Protein AF-A0A2T4JG70-F1 (afdb_monomer_lite)

Radius of gyration: 33.85 Å; chains: 1; bounding box: 83×35×74 Å

Foldseek 3Di:
DDDDDPPPDDLVVVCVVVVHDSVLVVQLVVCCVVPVCCSDPCSVVVVVVVVVVVVVVVVVVVVVVVVVVVVVVVVVVVVVVVVPPPPPDPPPDPPDDD

pLDDT: mean 76.73, std 17.86, range [35.38, 98.12]

Secondary structure (DSSP, 8-state):
------TT--THHHHHHTT--HHHHHHHHHHHHH-TTTSSTTHHHHHHHHHHHHHHHHHHHHHHHHHHHHHHHHHHHHHHHHHTS-------------

InterPro domains:
  IPR009057 Homedomain-like superfamily [SSF46689] (7-79)

Organism: NCBI:txid1188249

Sequence (98 aa):
REAGDGSGVAVAQPACDLDVAESVLRRRIRELTATPAVAFPGNEQLRADLAEISALKKEVARLRAERDILKRAAALIWRQSQASAPSCQQSRRVGIFM

Structure (mmCIF, N/CA/C/O backbone):
data_AF-A0A2T4JG70-F1
#
_entry.id   AF-A0A2T4JG70-F1
#
loop_
_atom_site.group_PDB
_atom_site.id
_atom_site.type_symbol
_atom_site.label_atom_id
_atom_site.label_alt_id
_atom_site.label_comp_id
_atom_site.label_asym_id
_atom_site.label_entity_id
_atom_site.label_seq_id
_atom_site.pdbx_PDB_ins_code
_atom_site.Cartn_x
_atom_site.Cartn_y
_atom_site.Cartn_z
_atom_site.occupancy
_atom_site.B_iso_or_equiv
_atom_site.auth_seq_id
_atom_site.auth_comp_id
_atom_site.auth_asym_id
_atom_site.auth_atom_id
_atom_site.pdbx_PDB_model_num
ATOM 1 N N . ARG A 1 1 ? 26.644 -29.660 -7.444 1.00 41.84 1 ARG A N 1
ATOM 2 C CA . ARG A 1 1 ? 25.327 -29.024 -7.683 1.00 41.84 1 ARG A CA 1
ATOM 3 C C . ARG A 1 1 ? 25.603 -27.902 -8.667 1.00 41.84 1 ARG A C 1
ATOM 5 O O . ARG A 1 1 ? 26.208 -26.915 -8.277 1.00 41.84 1 ARG A O 1
ATOM 12 N N . GLU A 1 2 ? 25.359 -28.171 -9.943 1.00 35.38 2 GLU A N 1
ATOM 13 C CA . GLU A 1 2 ? 25.734 -27.315 -11.069 1.00 35.38 2 GLU A CA 1
ATOM 14 C C . GLU A 1 2 ? 24.768 -26.132 -11.183 1.00 35.38 2 GLU A C 1
ATOM 16 O O . GLU A 1 2 ? 23.557 -26.310 -11.064 1.00 35.38 2 GLU A O 1
ATOM 21 N N . ALA A 1 3 ? 25.308 -24.937 -11.409 1.00 39.12 3 ALA A N 1
ATOM 22 C CA . ALA A 1 3 ? 24.571 -23.786 -11.912 1.00 39.12 3 ALA A CA 1
ATOM 23 C C . ALA A 1 3 ? 25.238 -23.404 -13.237 1.00 39.12 3 ALA A C 1
ATOM 25 O O . ALA A 1 3 ? 26.276 -22.746 -13.248 1.00 39.12 3 ALA A O 1
ATOM 26 N N . GLY A 1 4 ? 24.698 -23.921 -14.340 1.00 41.75 4 GLY A N 1
ATOM 27 C CA . GLY A 1 4 ? 25.112 -23.547 -15.687 1.00 41.75 4 GLY A CA 1
ATOM 28 C C . GLY A 1 4 ? 24.551 -22.172 -16.033 1.00 41.75 4 GLY A C 1
ATOM 29 O O . GLY A 1 4 ? 23.361 -22.038 -16.302 1.00 41.75 4 GLY A O 1
ATOM 30 N N . ASP A 1 5 ? 25.409 -21.159 -15.988 1.00 49.59 5 ASP A N 1
ATOM 31 C CA . ASP A 1 5 ? 25.195 -19.839 -16.582 1.00 49.59 5 ASP A CA 1
ATOM 32 C C . ASP A 1 5 ? 25.307 -19.972 -18.114 1.00 49.59 5 ASP A C 1
ATOM 34 O O . ASP A 1 5 ? 26.302 -20.502 -18.617 1.00 49.59 5 ASP A O 1
ATOM 38 N N . GLY A 1 6 ? 24.265 -19.547 -18.838 1.00 51.28 6 GLY A N 1
ATOM 39 C CA . GLY A 1 6 ? 24.032 -19.688 -20.285 1.00 51.28 6 GLY A CA 1
ATOM 40 C C . GLY A 1 6 ? 25.001 -18.914 -21.187 1.00 51.28 6 GLY A C 1
ATOM 41 O O . GLY A 1 6 ? 24.601 -18.182 -22.092 1.00 51.28 6 GLY A O 1
ATOM 42 N N . SER A 1 7 ? 26.292 -19.106 -20.966 1.00 57.25 7 SER A N 1
ATOM 43 C CA . SER A 1 7 ? 27.409 -18.495 -21.675 1.00 57.25 7 SER A CA 1
ATOM 44 C C . SER A 1 7 ? 27.722 -19.253 -22.970 1.00 57.25 7 SER A C 1
ATOM 46 O O . SER A 1 7 ? 28.709 -19.969 -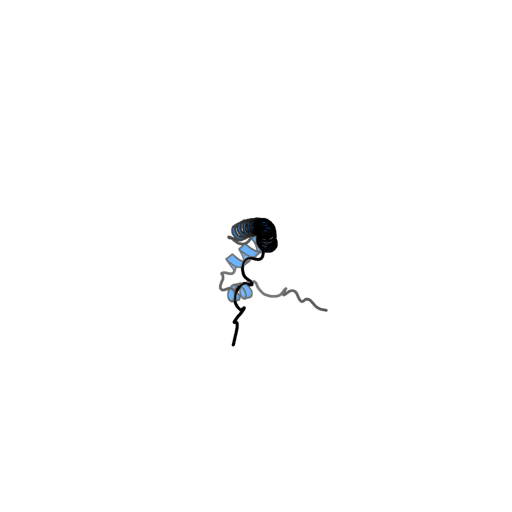23.096 1.00 57.25 7 SER A O 1
ATOM 48 N N . GLY A 1 8 ? 26.854 -19.109 -23.968 1.00 52.53 8 GLY A N 1
ATOM 49 C CA . GLY A 1 8 ? 27.113 -19.668 -25.301 1.00 52.53 8 GLY A CA 1
ATOM 50 C C . GLY A 1 8 ? 26.121 -19.267 -26.384 1.00 52.53 8 GLY A C 1
ATOM 51 O O . GLY A 1 8 ? 26.165 -19.809 -27.484 1.00 52.53 8 GLY A O 1
ATOM 52 N N . VAL A 1 9 ? 25.209 -18.343 -26.088 1.00 62.78 9 VAL A N 1
ATOM 53 C CA . VAL A 1 9 ? 24.157 -17.958 -27.022 1.00 62.78 9 VAL A CA 1
ATOM 54 C C . VAL A 1 9 ? 24.582 -16.690 -27.761 1.00 62.78 9 VAL A C 1
ATOM 56 O O . VAL A 1 9 ? 24.861 -15.661 -27.147 1.00 62.78 9 VAL A O 1
ATOM 59 N N . ALA A 1 10 ? 24.646 -16.762 -29.093 1.00 75.25 10 ALA A N 1
ATOM 60 C CA . ALA A 1 10 ? 24.867 -15.586 -29.929 1.00 75.25 10 ALA A CA 1
ATOM 61 C C . ALA A 1 10 ? 23.778 -14.542 -29.643 1.00 75.25 10 ALA A C 1
ATOM 63 O O . ALA A 1 10 ? 22.606 -14.894 -29.557 1.00 75.25 10 ALA A O 1
ATOM 64 N N . VAL A 1 11 ? 24.147 -13.259 -29.545 1.00 76.62 11 VAL A N 1
ATOM 65 C CA . VAL A 1 11 ? 23.227 -12.144 -29.214 1.00 76.62 11 VAL A CA 1
ATOM 66 C C . VAL A 1 11 ? 22.010 -12.082 -30.154 1.00 76.62 11 VAL A C 1
ATOM 68 O O . VAL A 1 11 ? 20.961 -11.570 -29.772 1.00 76.62 11 VAL A O 1
ATOM 71 N N . ALA A 1 12 ? 22.122 -12.673 -31.344 1.00 79.06 12 ALA A N 1
ATOM 72 C CA . ALA A 1 12 ? 21.026 -12.882 -32.279 1.00 79.06 12 ALA A CA 1
ATOM 73 C C . ALA A 1 12 ? 19.853 -13.690 -31.694 1.00 79.06 12 ALA A C 1
ATOM 75 O O . ALA A 1 12 ? 18.710 -13.311 -31.911 1.00 79.06 12 ALA A O 1
ATOM 76 N N . GLN A 1 13 ? 20.097 -14.759 -30.930 1.00 80.94 13 GLN A N 1
ATOM 77 C CA . GLN A 1 13 ? 19.013 -15.616 -30.439 1.00 80.94 13 GLN A CA 1
ATOM 78 C C . GLN A 1 13 ? 18.159 -14.909 -29.372 1.00 80.94 13 GLN A C 1
ATOM 80 O O . GLN A 1 13 ? 16.954 -14.822 -29.581 1.00 80.94 13 GLN A O 1
ATOM 85 N N . PRO A 1 14 ? 18.721 -14.281 -28.315 1.00 85.19 14 PRO A N 1
ATOM 86 C CA . PRO A 1 14 ? 17.906 -13.525 -27.369 1.00 85.19 14 PRO A CA 1
ATOM 87 C C . PRO A 1 14 ? 17.266 -12.282 -28.002 1.00 85.19 14 PRO A C 1
ATOM 89 O O . PRO A 1 14 ? 16.219 -11.841 -27.545 1.00 85.19 14 PRO A O 1
ATOM 92 N N . ALA A 1 15 ? 17.875 -11.698 -29.042 1.00 86.12 15 ALA A N 1
ATOM 93 C CA . ALA A 1 15 ? 17.265 -10.604 -29.797 1.00 86.12 15 ALA A CA 1
ATOM 94 C C . ALA A 1 15 ? 16.005 -11.074 -30.545 1.00 86.12 15 ALA A C 1
ATOM 96 O O . ALA A 1 15 ? 14.976 -10.408 -30.471 1.00 86.12 15 ALA A O 1
ATOM 97 N N . CYS A 1 16 ? 16.066 -12.244 -31.189 1.00 86.62 16 CYS A N 1
ATOM 98 C CA . CYS A 1 16 ? 14.913 -12.882 -31.824 1.00 86.62 16 CYS A CA 1
ATOM 99 C C . CYS A 1 16 ? 13.846 -13.307 -30.804 1.00 86.62 16 CYS A C 1
ATOM 101 O O . CYS A 1 16 ? 12.671 -13.031 -31.015 1.00 86.62 16 CYS A O 1
ATOM 103 N N . ASP A 1 17 ? 14.239 -13.932 -29.691 1.00 88.75 17 ASP A N 1
ATOM 104 C CA . ASP A 1 17 ? 13.307 -14.407 -28.657 1.00 88.75 17 ASP A CA 1
ATOM 105 C C . ASP A 1 17 ? 12.531 -13.250 -27.998 1.00 88.75 17 ASP A C 1
ATOM 107 O O . ASP A 1 17 ? 11.382 -13.411 -27.590 1.00 88.75 17 ASP A O 1
ATOM 111 N N . LEU A 1 18 ? 13.162 -12.076 -27.891 1.00 86.00 18 LEU A N 1
ATOM 112 C CA . LEU A 1 18 ? 12.572 -10.857 -27.330 1.00 86.00 18 LEU A CA 1
ATOM 113 C C . LEU A 1 18 ? 11.922 -9.949 -28.388 1.00 86.00 18 LEU A C 1
ATOM 115 O O . LEU A 1 18 ? 11.420 -8.889 -28.018 1.00 86.00 18 LEU A O 1
ATOM 119 N N . ASP A 1 19 ? 11.954 -10.334 -29.668 1.00 86.62 19 ASP A N 1
ATOM 120 C CA . ASP A 1 19 ? 11.496 -9.536 -30.816 1.00 86.62 19 ASP A CA 1
ATOM 121 C C . ASP A 1 19 ? 12.056 -8.096 -30.816 1.00 86.62 19 ASP A C 1
ATOM 123 O O . ASP A 1 19 ? 11.360 -7.100 -31.021 1.00 86.62 19 ASP A O 1
ATOM 127 N N . VAL A 1 20 ? 13.354 -7.963 -30.526 1.00 88.00 20 VAL A N 1
ATOM 128 C CA . VAL A 1 20 ? 14.069 -6.680 -30.522 1.00 88.00 20 VAL A CA 1
ATOM 129 C C . VAL A 1 20 ? 15.249 -6.714 -31.479 1.00 88.00 20 VAL A C 1
ATOM 131 O O . VAL A 1 20 ? 15.923 -7.726 -31.644 1.00 88.00 20 VAL A O 1
ATOM 134 N N . ALA A 1 21 ? 15.573 -5.567 -32.075 1.00 89.81 21 ALA A N 1
ATOM 135 C CA . ALA A 1 21 ? 16.770 -5.461 -32.898 1.00 89.81 21 ALA A CA 1
ATOM 136 C C . ALA A 1 21 ? 18.036 -5.770 -32.075 1.00 89.81 21 ALA A C 1
ATOM 138 O O . ALA A 1 21 ? 18.230 -5.243 -30.976 1.00 89.81 21 ALA A O 1
ATOM 139 N N . GLU A 1 22 ? 18.950 -6.558 -32.646 1.00 88.31 22 GLU A N 1
ATOM 140 C CA . GLU A 1 22 ? 20.204 -6.951 -31.992 1.00 88.31 22 GLU A CA 1
ATOM 141 C C . GLU A 1 22 ? 21.035 -5.733 -31.542 1.00 88.31 22 GLU A C 1
ATOM 143 O O . GLU A 1 22 ? 21.689 -5.754 -30.500 1.00 88.31 22 GLU A O 1
ATOM 148 N N . SER A 1 23 ? 20.967 -4.626 -32.288 1.00 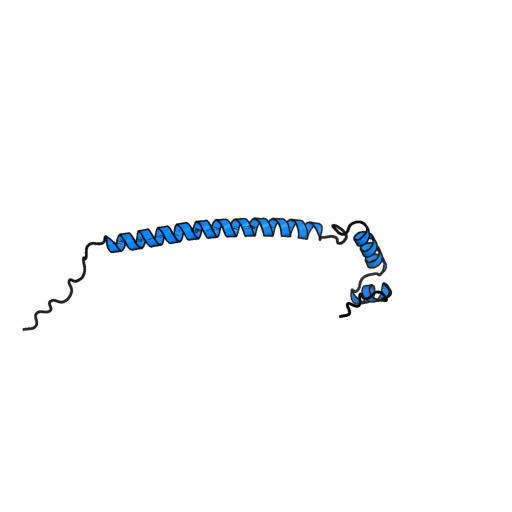89.19 23 SER A N 1
ATOM 149 C CA . SER A 1 23 ? 21.612 -3.355 -31.942 1.00 89.19 23 SER A CA 1
ATOM 150 C C . SER A 1 23 ? 21.087 -2.754 -30.632 1.00 89.19 23 SER A C 1
ATOM 152 O O . SER A 1 23 ? 21.875 -2.217 -29.852 1.00 89.19 23 SER A O 1
ATOM 154 N N . VAL A 1 24 ? 19.786 -2.887 -30.351 1.00 87.25 24 VAL A N 1
ATOM 155 C CA . VAL A 1 24 ? 19.152 -2.443 -29.100 1.00 87.25 24 VAL A CA 1
ATOM 156 C C . VAL A 1 24 ? 19.617 -3.316 -27.943 1.00 87.25 24 VAL A C 1
ATOM 158 O O . VAL A 1 24 ? 19.973 -2.789 -26.890 1.00 87.25 24 VAL A O 1
ATOM 161 N N . LEU A 1 25 ? 19.678 -4.633 -28.148 1.00 87.88 25 LEU A N 1
ATOM 162 C CA . LEU A 1 25 ? 20.153 -5.562 -27.128 1.00 87.88 25 LEU A CA 1
ATOM 163 C C . LEU A 1 25 ? 21.640 -5.338 -26.814 1.00 87.88 25 LEU A C 1
ATOM 165 O O . LEU A 1 25 ? 22.006 -5.205 -25.650 1.00 87.88 25 LEU A O 1
ATOM 169 N N . ARG A 1 26 ? 22.494 -5.183 -27.834 1.00 87.88 26 ARG A N 1
ATOM 170 C CA . ARG A 1 26 ? 23.920 -4.848 -27.663 1.00 87.88 26 ARG A CA 1
ATOM 171 C C . ARG A 1 26 ? 24.117 -3.512 -26.949 1.00 87.88 26 ARG A C 1
ATOM 173 O O . ARG A 1 26 ? 25.000 -3.406 -26.100 1.00 87.88 26 ARG A O 1
ATOM 180 N N . ARG A 1 27 ? 23.312 -2.495 -27.279 1.00 87.06 27 ARG A N 1
ATOM 181 C CA . ARG A 1 27 ? 23.337 -1.198 -26.589 1.00 87.06 27 ARG A CA 1
ATOM 182 C C . ARG A 1 27 ? 22.977 -1.360 -25.111 1.00 87.06 27 ARG A C 1
ATOM 184 O O . ARG A 1 27 ? 23.750 -0.926 -24.267 1.00 87.06 27 ARG A O 1
ATOM 191 N N . ARG A 1 28 ? 21.887 -2.066 -24.803 1.00 84.25 28 ARG A N 1
ATOM 192 C CA . ARG A 1 28 ? 21.460 -2.336 -23.421 1.00 84.25 28 ARG A CA 1
ATOM 193 C C . ARG A 1 28 ? 22.484 -3.145 -22.630 1.00 84.25 28 ARG A C 1
ATOM 195 O O . ARG A 1 28 ? 22.727 -2.827 -21.477 1.00 84.25 28 ARG A O 1
ATOM 202 N N . ILE A 1 29 ? 23.134 -4.142 -23.236 1.00 85.12 29 ILE A N 1
ATOM 203 C CA . ILE A 1 29 ? 24.218 -4.901 -22.587 1.00 85.12 29 ILE A CA 1
ATOM 204 C C . ILE A 1 29 ? 25.371 -3.966 -22.193 1.00 85.12 29 ILE A C 1
ATOM 206 O O . ILE A 1 29 ? 25.890 -4.062 -21.085 1.00 85.12 29 ILE A O 1
ATOM 210 N N . ARG A 1 30 ? 25.752 -3.022 -23.063 1.00 84.00 30 ARG A N 1
ATOM 211 C CA . ARG A 1 30 ? 26.787 -2.022 -22.744 1.00 84.00 30 ARG A CA 1
ATOM 212 C C . ARG A 1 30 ? 26.343 -1.074 -21.629 1.00 84.00 30 ARG A C 1
ATOM 214 O O . ARG A 1 30 ? 27.127 -0.803 -20.724 1.00 84.00 30 ARG A O 1
ATOM 221 N N . GLU A 1 31 ? 25.101 -0.599 -21.682 1.00 81.12 31 GLU A N 1
ATOM 222 C CA . GLU A 1 31 ? 24.509 0.271 -20.657 1.00 81.12 31 GLU A CA 1
ATOM 223 C C . GLU A 1 31 ? 24.395 -0.445 -19.299 1.00 81.12 31 GLU A C 1
ATOM 225 O O . GLU A 1 31 ? 24.688 0.160 -18.273 1.00 81.12 31 GLU A O 1
ATOM 230 N N . LEU A 1 32 ? 24.070 -1.743 -19.280 1.00 79.38 32 LEU A N 1
ATOM 231 C CA . LEU A 1 32 ? 24.031 -2.580 -18.072 1.00 79.38 32 LEU A CA 1
ATOM 232 C C . LEU A 1 32 ? 25.400 -2.697 -17.406 1.00 79.38 32 LEU A C 1
ATOM 234 O O . LEU A 1 32 ? 25.500 -2.549 -16.190 1.00 79.38 32 LEU A O 1
ATOM 238 N N . THR A 1 33 ? 26.449 -2.929 -18.195 1.00 77.25 33 THR A N 1
ATOM 239 C CA . THR A 1 33 ? 27.819 -3.041 -17.678 1.00 77.25 33 THR A CA 1
ATOM 240 C C . THR A 1 33 ? 28.361 -1.694 -17.194 1.00 77.25 33 THR A C 1
ATOM 242 O O . THR A 1 33 ? 29.108 -1.651 -16.221 1.00 77.25 33 THR A O 1
ATOM 245 N N 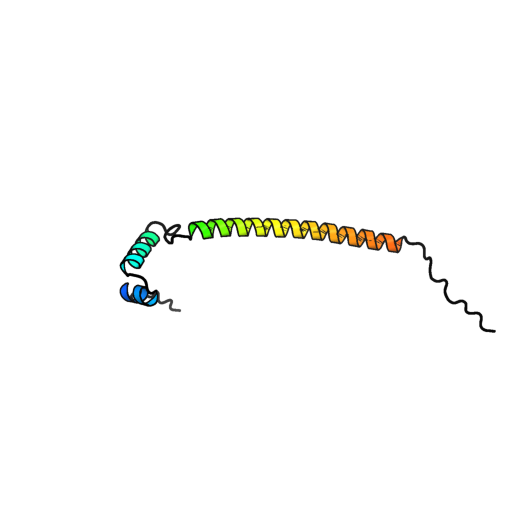. ALA A 1 34 ? 27.988 -0.588 -17.848 1.00 76.88 34 ALA A N 1
ATOM 246 C CA . ALA A 1 34 ? 28.459 0.752 -17.498 1.00 76.88 34 ALA A CA 1
ATOM 247 C C . ALA A 1 34 ? 27.669 1.397 -16.347 1.00 76.88 34 ALA A C 1
ATOM 249 O O . ALA A 1 34 ? 28.232 2.114 -15.521 1.00 76.88 34 ALA A O 1
ATOM 250 N N . THR A 1 35 ? 26.352 1.205 -16.295 1.00 70.69 35 THR A N 1
ATOM 251 C CA . THR A 1 35 ? 25.466 1.838 -15.311 1.00 70.69 35 THR A CA 1
ATOM 252 C C . THR A 1 35 ?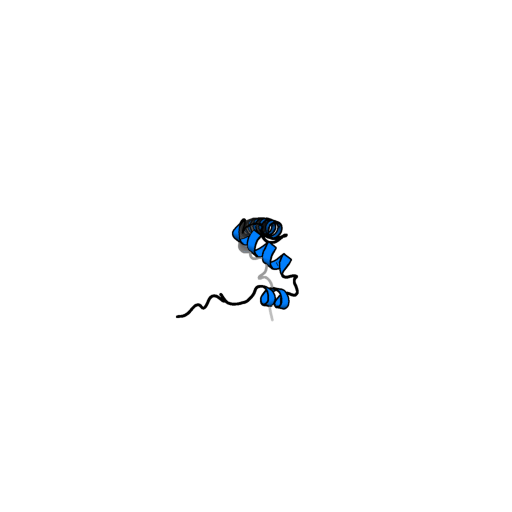 24.241 0.951 -15.066 1.00 70.69 35 THR A C 1
ATOM 254 O O . THR A 1 35 ? 23.153 1.221 -15.584 1.00 70.69 35 THR A O 1
ATOM 257 N N . PRO A 1 36 ? 24.360 -0.090 -14.219 1.00 65.94 36 PRO A N 1
ATOM 258 C CA . PRO A 1 36 ? 23.276 -1.052 -14.004 1.00 65.94 36 PRO A CA 1
ATOM 259 C C . PRO A 1 36 ? 22.003 -0.406 -13.433 1.00 65.94 36 PRO A C 1
ATOM 261 O O . PRO A 1 36 ? 20.913 -0.951 -13.575 1.00 65.94 36 PRO A O 1
ATOM 264 N N . ALA A 1 37 ? 22.122 0.776 -12.816 1.00 62.22 37 ALA A N 1
ATOM 265 C CA . ALA A 1 37 ? 21.003 1.510 -12.232 1.00 62.22 37 ALA A CA 1
ATOM 266 C C . ALA A 1 37 ? 20.049 2.156 -13.260 1.00 62.22 37 ALA A C 1
ATOM 268 O O . ALA A 1 37 ? 18.893 2.383 -12.914 1.00 62.22 37 ALA A O 1
ATOM 269 N N . VAL A 1 38 ? 20.504 2.448 -14.486 1.00 62.09 38 VAL A N 1
ATOM 270 C CA . VAL A 1 38 ? 19.739 3.218 -15.502 1.00 62.09 38 VAL A CA 1
ATOM 271 C C . VAL A 1 38 ? 19.631 2.464 -16.836 1.00 62.09 38 VAL A C 1
ATOM 273 O O . VAL A 1 38 ? 19.016 2.925 -17.788 1.00 62.09 38 VAL A O 1
ATOM 276 N N . ALA A 1 39 ? 20.185 1.256 -16.918 1.00 62.44 39 ALA A N 1
ATOM 277 C CA . ALA A 1 39 ? 20.311 0.506 -18.166 1.00 62.44 39 ALA A CA 1
ATOM 278 C C . ALA A 1 39 ? 18.989 0.087 -18.844 1.00 62.44 39 ALA A C 1
ATOM 280 O O . ALA A 1 39 ? 18.996 -0.451 -19.952 1.00 62.44 39 ALA A O 1
ATOM 281 N N . PHE A 1 40 ? 17.850 0.340 -18.194 1.00 62.12 40 PHE A N 1
ATOM 282 C CA . PHE A 1 40 ? 16.534 0.238 -18.804 1.00 62.12 40 PHE A CA 1
ATOM 283 C C . PHE A 1 40 ? 15.781 1.561 -18.621 1.00 62.12 40 PHE A C 1
ATOM 285 O O . PHE A 1 40 ? 15.574 1.975 -17.475 1.00 62.12 40 PHE A O 1
ATOM 292 N N . PRO A 1 41 ? 15.324 2.207 -19.711 1.00 63.44 41 PRO A N 1
ATOM 293 C CA . PRO A 1 41 ? 14.474 3.385 -19.601 1.00 63.44 41 PRO A CA 1
ATOM 294 C C . PRO A 1 41 ? 13.200 3.009 -18.829 1.00 63.44 41 PRO A C 1
ATOM 296 O O . PRO A 1 41 ? 12.492 2.083 -19.221 1.00 63.44 41 PRO A O 1
ATOM 299 N N . GLY A 1 42 ? 12.951 3.688 -17.705 1.00 65.00 42 GLY A N 1
ATOM 300 C CA . GLY A 1 42 ? 11.818 3.426 -16.804 1.00 65.00 42 GLY A CA 1
ATOM 301 C C . GLY A 1 42 ? 12.165 2.747 -15.471 1.00 65.00 42 GLY A C 1
ATOM 302 O O . GLY A 1 42 ? 11.366 2.820 -14.541 1.00 65.00 42 GLY A O 1
ATOM 303 N N . ASN A 1 43 ? 13.361 2.166 -15.305 1.00 62.94 43 ASN A N 1
ATOM 304 C CA . ASN A 1 43 ? 13.773 1.595 -14.008 1.00 62.94 43 ASN A CA 1
ATOM 305 C C . ASN A 1 43 ? 13.943 2.655 -12.914 1.00 62.94 43 ASN A C 1
ATOM 307 O O . ASN A 1 43 ? 13.704 2.398 -11.735 1.00 62.94 43 ASN A O 1
ATOM 311 N N . GLU A 1 44 ? 14.351 3.852 -13.309 1.00 60.56 44 GLU A N 1
ATOM 312 C CA . GLU A 1 44 ? 14.459 5.010 -12.429 1.00 60.56 44 GLU A CA 1
ATOM 313 C C . GLU A 1 44 ? 13.093 5.463 -11.893 1.00 60.56 44 GLU A C 1
ATOM 315 O O . GLU A 1 44 ? 12.975 5.713 -10.692 1.00 60.56 44 GLU A O 1
ATOM 320 N N . GLN A 1 45 ? 12.042 5.420 -12.723 1.00 63.25 45 GLN A N 1
ATOM 321 C CA . GLN A 1 45 ? 10.663 5.637 -12.278 1.00 63.25 45 GLN A CA 1
ATOM 322 C C . GLN A 1 45 ? 10.207 4.523 -11.326 1.00 63.25 45 GLN A C 1
ATOM 324 O O . GLN A 1 45 ? 9.763 4.810 -10.220 1.00 63.25 45 GLN A O 1
ATOM 329 N N . LEU A 1 46 ? 10.429 3.251 -11.685 1.00 66.12 46 LEU A N 1
ATOM 330 C CA . LEU A 1 46 ? 10.074 2.113 -10.827 1.00 66.12 46 LEU A CA 1
ATOM 331 C C . LEU A 1 46 ? 10.751 2.185 -9.451 1.00 66.12 46 LEU A C 1
ATOM 333 O O . LEU A 1 46 ? 10.162 1.797 -8.446 1.00 66.12 46 LEU A O 1
ATOM 337 N N . ARG A 1 47 ? 11.986 2.688 -9.369 1.00 68.69 47 ARG A N 1
ATOM 338 C CA . ARG A 1 47 ? 12.700 2.831 -8.095 1.00 68.69 47 ARG A CA 1
ATOM 339 C C . ARG A 1 47 ? 12.130 3.957 -7.230 1.00 68.69 47 ARG A C 1
ATOM 341 O O . ARG A 1 47 ? 12.062 3.783 -6.011 1.00 68.69 47 ARG A O 1
ATOM 348 N N . ALA A 1 48 ? 11.723 5.072 -7.836 1.00 73.88 48 ALA A N 1
ATOM 349 C CA . ALA A 1 48 ? 11.021 6.148 -7.139 1.00 73.88 48 ALA A CA 1
ATOM 350 C C . ALA A 1 48 ? 9.651 5.668 -6.630 1.00 73.88 48 ALA A C 1
ATOM 352 O O . ALA A 1 48 ? 9.365 5.795 -5.438 1.00 73.88 48 ALA A O 1
ATOM 353 N N . ASP A 1 49 ? 8.883 4.991 -7.484 1.00 78.62 49 ASP A N 1
ATOM 354 C CA . ASP A 1 49 ? 7.583 4.415 -7.137 1.00 78.62 49 ASP A CA 1
ATOM 355 C C . ASP A 1 49 ? 7.721 3.384 -6.000 1.00 78.62 49 ASP A C 1
ATOM 357 O O . ASP A 1 49 ? 6.939 3.369 -5.051 1.00 78.62 49 ASP A O 1
ATOM 361 N N . LEU A 1 50 ? 8.762 2.541 -6.022 1.00 82.94 50 LEU A N 1
ATOM 362 C CA . LEU A 1 50 ? 9.043 1.584 -4.946 1.00 82.94 50 LEU A CA 1
ATOM 363 C C . LEU A 1 50 ? 9.401 2.268 -3.619 1.00 82.94 50 LEU A C 1
ATOM 365 O O . LEU A 1 50 ? 9.002 1.782 -2.553 1.00 82.94 50 LEU A O 1
ATOM 369 N N . ALA A 1 51 ? 10.138 3.382 -3.659 1.00 84.38 51 ALA A N 1
ATOM 370 C CA . ALA A 1 51 ? 10.443 4.168 -2.468 1.00 84.38 51 ALA A CA 1
ATOM 371 C C . ALA A 1 51 ? 9.161 4.770 -1.870 1.00 84.38 51 ALA A C 1
ATOM 373 O O . ALA A 1 51 ? 8.933 4.637 -0.663 1.00 84.38 51 ALA A O 1
ATOM 374 N N . GLU A 1 52 ? 8.287 5.325 -2.708 1.00 88.19 52 GLU A N 1
ATOM 375 C CA . GLU A 1 52 ? 6.990 5.864 -2.299 1.00 88.19 52 GLU A CA 1
ATOM 376 C C . GLU A 1 52 ? 6.075 4.769 -1.733 1.00 88.19 52 GLU A C 1
ATOM 378 O O . GLU A 1 52 ? 5.558 4.906 -0.625 1.00 88.19 52 GLU A O 1
ATOM 383 N N . ILE A 1 53 ? 5.972 3.616 -2.402 1.00 92.88 53 ILE A N 1
ATOM 384 C CA . ILE A 1 53 ? 5.233 2.447 -1.901 1.00 92.88 53 ILE A CA 1
ATOM 385 C C . ILE A 1 53 ? 5.748 2.030 -0.519 1.00 92.88 53 ILE A C 1
ATOM 387 O O . ILE A 1 53 ? 4.958 1.677 0.362 1.00 92.88 53 ILE A O 1
ATOM 391 N N . SER A 1 54 ? 7.065 2.052 -0.299 1.00 92.00 54 SER A N 1
ATOM 392 C CA . SER A 1 54 ? 7.643 1.697 0.998 1.00 92.00 54 SER A CA 1
ATOM 393 C C . SER A 1 54 ? 7.281 2.704 2.099 1.00 92.00 54 SER A C 1
ATOM 395 O O . SER A 1 54 ? 6.987 2.292 3.223 1.00 92.00 54 SER A O 1
ATOM 397 N N . ALA A 1 55 ? 7.245 4.002 1.780 1.00 94.88 55 ALA A N 1
ATOM 398 C CA . ALA A 1 55 ? 6.835 5.058 2.701 1.00 94.88 55 ALA A CA 1
ATOM 399 C C . ALA A 1 55 ? 5.338 4.953 3.028 1.00 94.88 55 ALA A C 1
ATOM 401 O O . ALA A 1 55 ? 4.961 4.913 4.199 1.00 94.88 55 ALA A O 1
ATOM 402 N N . LEU A 1 56 ? 4.496 4.774 2.009 1.00 97.06 56 LEU A N 1
ATOM 403 C CA . LEU A 1 56 ? 3.055 4.582 2.165 1.00 97.06 56 LEU A CA 1
ATOM 404 C C . LEU A 1 56 ? 2.732 3.351 3.019 1.00 97.06 56 LEU A C 1
ATOM 406 O O . LEU A 1 56 ? 1.877 3.414 3.899 1.00 97.06 56 LEU A O 1
ATOM 410 N N . LYS A 1 57 ? 3.448 2.235 2.833 1.00 97.12 57 LYS A N 1
ATOM 411 C CA . LYS A 1 57 ? 3.284 1.039 3.678 1.00 97.12 57 LYS A CA 1
ATOM 412 C C . LYS A 1 57 ? 3.602 1.314 5.151 1.00 97.12 57 LYS A C 1
ATOM 414 O O . LYS A 1 57 ? 2.904 0.786 6.017 1.00 97.12 57 LYS A O 1
ATOM 419 N N . LYS A 1 58 ? 4.617 2.136 5.444 1.00 96.94 58 LYS A N 1
ATOM 420 C CA . LYS A 1 58 ? 4.955 2.542 6.821 1.00 96.94 58 LYS A CA 1
ATOM 421 C C . LYS A 1 58 ? 3.863 3.418 7.428 1.00 96.94 58 LYS A C 1
ATOM 423 O O . LYS A 1 58 ? 3.438 3.147 8.549 1.00 96.94 58 LYS A O 1
ATOM 428 N N . GLU A 1 59 ? 3.354 4.396 6.681 1.00 97.06 59 GLU A N 1
ATOM 429 C CA . GLU A 1 59 ? 2.249 5.245 7.142 1.00 97.06 59 GLU A CA 1
ATOM 430 C C . GLU A 1 59 ? 0.976 4.435 7.391 1.00 97.06 59 GLU A C 1
ATOM 432 O O . GLU A 1 59 ? 0.351 4.561 8.441 1.00 97.06 59 GLU A O 1
ATOM 437 N N . VAL A 1 60 ? 0.625 3.514 6.492 1.00 98.00 60 VAL A N 1
ATOM 438 C CA . VAL A 1 60 ? -0.526 2.621 6.689 1.00 98.00 60 VAL A CA 1
ATOM 439 C C . VAL A 1 60 ? -0.351 1.753 7.937 1.00 98.00 60 VAL A C 1
ATOM 441 O O . VAL A 1 60 ? -1.317 1.549 8.673 1.00 98.00 60 VAL A O 1
ATOM 444 N N . ALA A 1 61 ? 0.856 1.248 8.204 1.00 97.44 61 ALA A N 1
ATOM 445 C CA . ALA A 1 61 ? 1.130 0.483 9.417 1.00 97.44 61 ALA A CA 1
ATOM 446 C C . ALA A 1 61 ? 0.958 1.341 10.683 1.00 97.44 61 ALA A C 1
ATOM 448 O O . ALA A 1 61 ? 0.281 0.909 11.619 1.00 97.44 61 ALA A O 1
ATOM 449 N N . ARG A 1 62 ? 1.490 2.571 10.683 1.00 97.25 62 ARG A N 1
ATOM 450 C CA . ARG A 1 62 ? 1.332 3.539 11.780 1.00 97.25 62 ARG A CA 1
ATOM 451 C C . ARG A 1 62 ? -0.141 3.864 12.038 1.00 97.25 62 ARG A C 1
ATOM 453 O O . ARG A 1 62 ? -0.626 3.687 13.153 1.00 97.25 62 ARG A O 1
ATOM 460 N N . LEU A 1 63 ? -0.875 4.248 10.996 1.00 97.94 63 LEU A N 1
ATOM 461 C CA . LEU A 1 63 ? -2.291 4.612 11.091 1.00 97.94 63 LEU A CA 1
ATOM 462 C C . LEU A 1 63 ? -3.166 3.438 11.549 1.00 97.94 63 LEU A C 1
ATOM 464 O O . LEU A 1 63 ? -4.112 3.616 12.316 1.00 97.94 63 LEU A O 1
ATOM 468 N N . ARG A 1 64 ? -2.856 2.209 11.118 1.00 97.38 64 ARG A N 1
ATOM 469 C CA . ARG A 1 64 ? -3.560 1.011 11.600 1.00 97.38 64 ARG A CA 1
ATOM 470 C C . ARG A 1 64 ? -3.339 0.786 13.094 1.00 97.38 64 ARG A C 1
ATOM 472 O O . ARG A 1 64 ? -4.309 0.468 13.780 1.00 97.38 64 ARG A O 1
ATOM 479 N N . ALA A 1 65 ? -2.117 0.986 13.588 1.00 97.31 65 ALA A N 1
ATOM 480 C CA . ALA A 1 65 ? -1.813 0.873 15.011 1.00 97.31 65 ALA A CA 1
ATOM 481 C C . ALA A 1 65 ? -2.583 1.915 15.840 1.00 97.31 65 ALA A C 1
ATOM 483 O O . ALA A 1 65 ? -3.220 1.560 16.832 1.00 97.31 65 ALA A O 1
ATOM 484 N N . GLU A 1 66 ? -2.612 3.174 15.394 1.00 97.62 66 GLU A N 1
ATOM 485 C CA . GLU A 1 66 ? -3.396 4.242 16.033 1.00 97.62 66 GLU A CA 1
ATOM 486 C C . GLU A 1 66 ? -4.890 3.896 16.079 1.00 97.62 66 GLU A C 1
ATOM 488 O O . GLU A 1 66 ? -5.523 3.950 17.138 1.00 97.62 66 GLU A O 1
ATOM 493 N N . ARG A 1 67 ? -5.451 3.439 14.952 1.00 98.12 67 ARG A N 1
ATOM 494 C CA . ARG A 1 67 ? -6.851 3.003 14.869 1.00 98.12 67 ARG A CA 1
ATOM 495 C C . ARG A 1 67 ? -7.144 1.850 15.826 1.00 98.12 67 ARG A C 1
ATOM 497 O O . ARG A 1 67 ? -8.211 1.820 16.438 1.00 98.12 67 ARG A O 1
ATOM 504 N N . ASP A 1 68 ? -6.234 0.890 15.956 1.00 97.38 68 ASP A N 1
ATOM 505 C CA . ASP A 1 68 ? -6.400 -0.242 16.867 1.00 97.38 68 ASP A CA 1
ATOM 506 C C . ASP A 1 68 ? -6.382 0.183 18.341 1.00 97.38 68 ASP A C 1
ATOM 508 O O . ASP A 1 68 ? -7.172 -0.350 19.123 1.00 97.38 68 ASP A O 1
ATOM 512 N N . ILE A 1 69 ? -5.554 1.161 18.723 1.00 97.19 69 ILE A N 1
ATOM 513 C CA . ILE A 1 69 ? -5.556 1.737 20.079 1.00 97.19 69 ILE A CA 1
ATOM 514 C C . ILE A 1 69 ? -6.913 2.378 20.374 1.00 97.19 69 ILE A C 1
ATOM 516 O O . ILE A 1 69 ? -7.557 2.038 21.370 1.00 97.19 69 ILE A O 1
ATOM 520 N N . LEU A 1 70 ? -7.389 3.244 19.477 1.00 97.25 70 LEU A N 1
ATOM 521 C CA . LEU A 1 70 ? -8.675 3.923 19.640 1.00 97.25 70 LEU A CA 1
ATOM 522 C C . LEU A 1 70 ? -9.838 2.928 19.701 1.00 97.25 70 LEU A C 1
ATOM 524 O O . LEU A 1 70 ? -10.728 3.053 20.540 1.00 97.25 70 LEU A O 1
ATOM 528 N N . LYS A 1 71 ? -9.802 1.880 18.871 1.00 97.88 71 LYS A N 1
ATOM 529 C CA . LYS A 1 71 ? -10.808 0.813 18.884 1.00 97.88 71 LYS A CA 1
ATOM 530 C C . LYS A 1 71 ? -10.832 0.060 20.218 1.00 97.88 71 LYS A C 1
ATOM 532 O O . LYS A 1 71 ? -11.913 -0.233 20.727 1.00 97.88 71 LYS A O 1
ATOM 537 N N . ARG A 1 72 ? -9.666 -0.249 20.798 1.00 97.19 72 ARG A N 1
ATOM 538 C CA . ARG A 1 72 ? -9.572 -0.888 22.124 1.00 97.19 72 ARG A CA 1
ATOM 539 C C . ARG A 1 72 ? -10.121 0.026 23.219 1.00 97.19 72 ARG A C 1
ATOM 541 O O . ARG A 1 72 ? -10.889 -0.444 24.054 1.00 97.19 72 ARG A O 1
ATOM 548 N N . ALA A 1 73 ? -9.782 1.316 23.187 1.00 97.31 73 ALA A N 1
ATOM 549 C CA . ALA A 1 73 ? -10.288 2.297 24.144 1.00 97.31 73 ALA A CA 1
ATOM 550 C C . ALA A 1 73 ? -11.820 2.419 24.081 1.00 97.31 73 ALA A C 1
ATOM 552 O O . ALA A 1 73 ? -12.491 2.296 25.104 1.00 97.31 73 ALA A O 1
ATOM 553 N N . ALA A 1 74 ? -12.387 2.557 22.879 1.00 96.81 74 ALA A N 1
ATOM 554 C CA . ALA A 1 74 ? -13.834 2.624 22.680 1.00 96.81 74 ALA A CA 1
ATOM 555 C C . ALA A 1 74 ? -14.555 1.370 23.208 1.00 96.81 74 ALA A C 1
ATOM 557 O O . ALA A 1 74 ? -15.583 1.478 23.874 1.00 96.81 74 ALA A O 1
ATOM 558 N N . ALA A 1 75 ? -13.992 0.180 22.973 1.00 96.12 75 ALA A N 1
ATOM 559 C CA . ALA A 1 75 ? -14.554 -1.070 23.483 1.00 96.12 75 ALA A CA 1
ATOM 560 C C . ALA A 1 75 ? -14.550 -1.143 25.023 1.00 96.12 75 ALA A C 1
ATOM 562 O O . ALA A 1 75 ? -15.498 -1.663 25.613 1.00 96.12 75 ALA A O 1
ATOM 563 N N . LEU A 1 76 ? -13.510 -0.619 25.683 1.00 95.25 76 LEU A N 1
ATOM 564 C CA . LEU A 1 76 ? -13.457 -0.545 27.146 1.00 95.25 76 LEU A CA 1
ATOM 565 C C . LEU A 1 76 ? -14.502 0.427 27.695 1.00 95.25 76 LEU A C 1
ATOM 567 O O . LEU A 1 76 ? -15.223 0.069 28.622 1.00 95.25 76 LEU A O 1
ATOM 571 N N . ILE A 1 77 ? -14.621 1.614 27.097 1.00 94.00 77 ILE A N 1
ATOM 572 C CA . ILE A 1 77 ? -15.603 2.630 27.500 1.00 94.00 77 ILE A CA 1
ATOM 573 C C . ILE A 1 77 ? -17.028 2.077 27.369 1.00 94.00 77 ILE A C 1
ATOM 575 O O . ILE A 1 77 ? -17.815 2.168 28.307 1.00 94.00 77 ILE A O 1
ATOM 579 N N . TRP A 1 78 ? -17.339 1.424 26.246 1.00 94.00 78 TRP A N 1
ATOM 580 C CA . TRP A 1 78 ? -18.646 0.801 26.017 1.00 94.00 78 TRP A CA 1
ATOM 581 C C . TRP A 1 78 ? -18.958 -0.332 27.006 1.00 94.00 78 TRP A C 1
ATOM 583 O O . TRP A 1 78 ? -20.098 -0.510 27.432 1.00 94.00 78 TRP A O 1
ATOM 593 N N . ARG A 1 79 ? -17.951 -1.118 27.400 1.00 91.38 79 ARG A N 1
ATOM 594 C CA . ARG A 1 79 ? -18.129 -2.158 28.421 1.00 91.38 79 ARG A CA 1
ATOM 595 C C . ARG A 1 79 ? -18.399 -1.550 29.797 1.00 91.38 79 ARG A C 1
ATOM 597 O O . ARG A 1 79 ? -19.268 -2.039 30.512 1.00 91.38 79 ARG A O 1
ATOM 604 N N . GLN A 1 80 ? -17.665 -0.501 30.166 1.00 90.50 80 GLN A N 1
ATOM 605 C CA . GLN A 1 80 ? -17.842 0.180 31.449 1.00 90.50 80 GLN A CA 1
ATOM 606 C C . GLN A 1 80 ? -19.218 0.839 31.555 1.00 90.50 80 GLN A C 1
ATOM 608 O O . GLN A 1 80 ? -19.848 0.718 32.600 1.00 90.50 80 GLN A O 1
ATOM 613 N N . SER A 1 81 ? -19.721 1.451 30.478 1.00 87.94 81 SER A N 1
ATOM 614 C CA . SER A 1 81 ? -21.051 2.073 30.478 1.00 87.94 81 SER A CA 1
ATOM 615 C C . SER A 1 81 ? -22.202 1.076 30.656 1.00 87.94 81 SER A C 1
ATOM 617 O O . SER A 1 81 ? -23.251 1.448 31.172 1.00 87.94 81 SER A O 1
ATOM 619 N N . GLN A 1 82 ? -22.023 -0.192 30.273 1.00 79.25 82 GLN A N 1
ATOM 620 C CA . GLN A 1 82 ? -22.997 -1.252 30.562 1.00 79.25 82 GLN A CA 1
ATOM 621 C C . GLN A 1 82 ? -22.867 -1.821 31.970 1.00 79.25 82 GLN A C 1
ATOM 623 O O . GLN A 1 82 ? -23.874 -2.168 32.573 1.00 79.25 82 GLN A O 1
ATOM 628 N N . ALA A 1 83 ? -21.645 -1.926 32.497 1.00 73.94 83 ALA A N 1
ATOM 629 C CA . ALA A 1 83 ? -21.420 -2.401 33.861 1.00 73.94 83 ALA A CA 1
ATOM 630 C C . ALA A 1 83 ? -21.924 -1.403 34.920 1.00 73.94 83 ALA A C 1
ATOM 632 O O . ALA A 1 83 ? -22.281 -1.813 36.021 1.00 73.94 83 ALA A O 1
ATOM 633 N N . SER A 1 84 ? -21.962 -0.108 34.592 1.00 62.88 84 SER A N 1
ATOM 634 C CA . SER A 1 84 ? -22.498 0.953 35.450 1.00 62.88 84 SER A CA 1
ATOM 635 C C . SER A 1 84 ? -23.969 1.288 35.190 1.00 62.88 84 SER A C 1
ATOM 637 O O . SER A 1 84 ? -24.525 2.135 35.892 1.00 62.88 84 SER A O 1
ATOM 639 N N . ALA A 1 85 ? -24.622 0.635 34.222 1.00 55.91 85 ALA A N 1
ATOM 640 C CA . ALA A 1 85 ? -26.063 0.752 34.075 1.00 55.91 85 ALA A CA 1
ATOM 641 C C . ALA A 1 85 ? -26.723 0.100 35.305 1.00 55.91 85 ALA A C 1
ATOM 643 O O . ALA A 1 85 ? -26.494 -1.090 35.548 1.00 55.91 85 ALA A O 1
ATOM 644 N N . PRO A 1 86 ? -27.527 0.834 36.103 1.00 58.97 86 PRO A N 1
ATOM 645 C CA . PRO A 1 86 ? -28.305 0.202 37.154 1.00 58.97 86 PRO A CA 1
ATOM 646 C C . PRO A 1 86 ? -29.181 -0.860 36.495 1.00 58.97 86 PRO A C 1
ATOM 648 O O . PRO A 1 86 ? -29.733 -0.629 35.418 1.00 58.97 86 PRO A O 1
ATOM 651 N N . SER A 1 87 ? -29.279 -2.022 37.132 1.00 59.41 87 SER A N 1
ATOM 652 C CA . SER A 1 87 ? -30.142 -3.142 36.767 1.00 59.41 87 SER A CA 1
ATOM 653 C C . SER A 1 87 ? -31.614 -2.710 36.663 1.00 59.41 87 SER A C 1
ATOM 655 O O . SER A 1 87 ? -32.444 -2.998 37.514 1.00 59.41 87 SER A O 1
ATOM 657 N N . CYS A 1 88 ? -31.974 -2.018 35.589 1.00 53.81 88 CYS A N 1
ATOM 658 C CA . CYS A 1 88 ? -33.332 -1.626 35.265 1.00 53.81 88 CYS A CA 1
ATOM 659 C C . CYS A 1 88 ? -33.744 -2.395 34.015 1.00 53.81 88 CYS A C 1
ATOM 661 O O . CYS A 1 88 ? -33.761 -1.851 32.918 1.00 53.81 88 CYS A O 1
ATOM 663 N N . GLN A 1 89 ? -33.971 -3.698 34.191 1.00 50.09 89 GLN A N 1
ATOM 664 C CA . GLN A 1 89 ? -35.037 -4.488 33.558 1.00 50.09 89 GLN A CA 1
ATOM 665 C C . GLN A 1 89 ? -34.803 -5.985 33.805 1.00 50.09 89 GLN A C 1
ATOM 667 O O . GLN A 1 89 ? -34.552 -6.767 32.898 1.00 50.09 89 GLN A O 1
ATOM 672 N N . GLN A 1 90 ? -34.988 -6.400 35.059 1.00 50.09 90 GLN A N 1
ATOM 673 C CA . GLN A 1 90 ? -35.531 -7.728 35.354 1.00 50.09 90 GLN A CA 1
ATOM 674 C C . GLN A 1 90 ? -36.862 -7.555 36.103 1.00 50.09 90 GLN A C 1
ATOM 676 O O . GLN A 1 90 ? -37.104 -8.144 37.146 1.00 50.09 90 GLN A O 1
ATOM 681 N N . SER A 1 91 ? -37.734 -6.694 35.573 1.00 52.09 91 SER A N 1
ATOM 682 C CA . SER A 1 91 ? -39.139 -6.615 35.977 1.00 52.09 91 SER A CA 1
ATOM 683 C C . SER A 1 91 ? -40.012 -6.922 34.769 1.00 52.09 91 SER A C 1
ATOM 685 O O . SER A 1 91 ? -40.606 -6.030 34.181 1.00 52.09 91 SER A O 1
ATOM 687 N N . ARG A 1 92 ? -40.028 -8.193 34.350 1.00 57.31 92 ARG A N 1
ATOM 688 C CA . ARG A 1 92 ? -41.161 -8.819 33.647 1.00 57.31 92 ARG A CA 1
ATOM 689 C C . ARG A 1 92 ? -41.165 -10.321 33.913 1.00 57.31 92 ARG A C 1
ATOM 691 O O . ARG A 1 92 ? -40.617 -11.092 33.135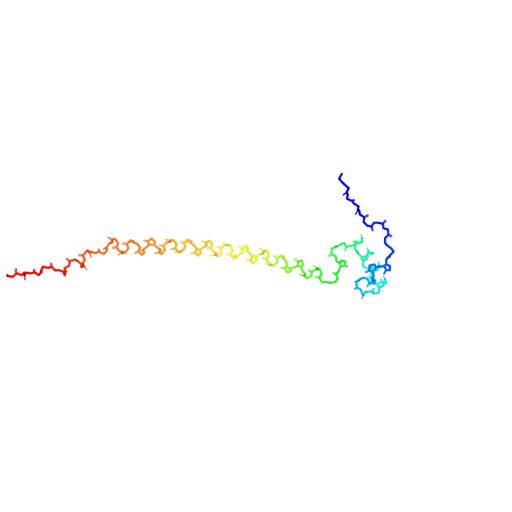 1.00 57.31 92 ARG A O 1
ATOM 698 N N . ARG A 1 93 ? -41.798 -10.697 35.026 1.00 51.03 93 ARG A N 1
ATOM 699 C CA 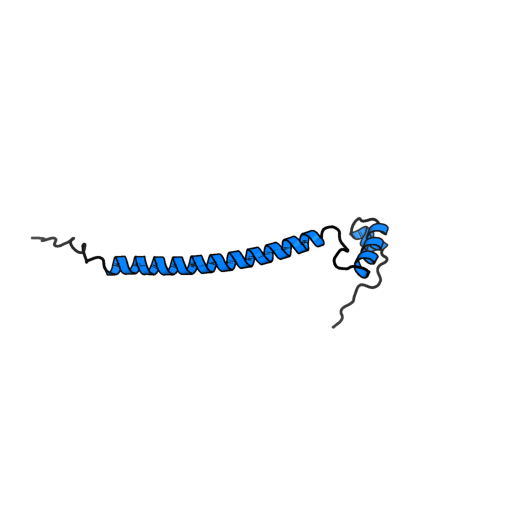. ARG A 1 93 ? -42.808 -11.769 35.166 1.00 51.03 93 ARG A CA 1
ATOM 700 C C . ARG A 1 93 ? -42.914 -12.173 36.640 1.00 51.03 93 ARG A C 1
ATOM 702 O O . ARG A 1 93 ? -42.458 -13.235 37.035 1.00 51.03 93 ARG A O 1
ATOM 709 N N . VAL A 1 94 ? -43.585 -11.346 37.439 1.00 54.31 94 VAL A N 1
ATOM 710 C CA . VAL A 1 94 ? -44.450 -11.902 38.487 1.00 54.31 94 VAL A CA 1
ATOM 711 C C . VAL A 1 94 ? -45.828 -11.989 37.847 1.00 54.31 94 VAL A C 1
ATOM 713 O O . VAL A 1 94 ? -46.624 -11.058 37.897 1.00 54.31 94 VAL A O 1
ATOM 716 N N . GLY A 1 95 ? -46.039 -13.073 37.103 1.00 47.97 95 GLY A N 1
ATOM 717 C CA . GLY A 1 95 ? -47.377 -13.512 36.748 1.00 47.97 95 GLY A CA 1
ATOM 718 C C . GLY A 1 95 ? -47.914 -14.274 37.945 1.00 47.97 95 GLY A C 1
ATOM 719 O O . GLY A 1 95 ? -47.582 -15.440 38.120 1.00 47.97 95 GLY A O 1
ATOM 720 N N . ILE A 1 96 ? -48.681 -13.579 38.780 1.00 52.38 96 ILE A N 1
ATOM 721 C CA . ILE A 1 96 ? -49.628 -14.186 39.710 1.00 52.38 96 ILE A CA 1
ATOM 722 C C . ILE A 1 96 ? -50.569 -15.034 38.847 1.00 52.38 96 ILE A C 1
ATOM 724 O O . ILE A 1 96 ? -51.298 -14.480 38.025 1.00 52.38 96 ILE A O 1
ATOM 728 N N . PHE A 1 97 ? -50.510 -16.356 38.981 1.00 47.84 97 PHE A N 1
ATOM 729 C CA . PHE A 1 97 ? -51.587 -17.237 38.542 1.00 47.84 97 PHE A CA 1
ATOM 730 C C . PHE A 1 97 ? -52.318 -17.687 39.804 1.00 47.84 97 PHE A C 1
ATOM 732 O O . PHE A 1 97 ? -51.690 -18.223 40.720 1.00 47.84 97 PHE A O 1
ATOM 739 N N . MET A 1 98 ? -53.606 -17.338 39.856 1.00 53.78 98 MET A N 1
ATOM 740 C CA . MET A 1 98 ? -54.587 -17.883 40.793 1.00 53.78 98 MET A CA 1
ATOM 741 C C . MET A 1 98 ? -54.877 -19.350 40.494 1.00 53.78 98 MET A C 1
ATOM 743 O O . MET A 1 98 ? -54.690 -19.751 39.321 1.00 53.78 98 MET A O 1
#